Protein AF-F8NRX6-F1 (afdb_monomer)

Mean predicted aligned error: 10.48 Å

Sequence (76 aa):
MEATQALDCLGSLTKARHRLTKAGSNILSDFMKHESAYPTRQEKMELLEAVRALSGCEEFTLDKLNTWFSRHRTLP

Foldseek 3Di:
DDDDPDDDDPDDPPPPPLPQDPVLVVLLVVCCVPPHLDDDPVVLVVSLVVSCVDPSRVPPDSVNSVVSSVVPPPDD

Radius of gyration: 16.71 Å; Cα contacts (8 Å, |Δi|>4): 39; chains: 1; bounding box: 36×19×61 Å

Organism: Serpula lacrymans var. lacrymans (strain S7.9) (NCBI:txid578457)

Structure (mmCIF, N/CA/C/O backbone):
data_AF-F8NRX6-F1
#
_entry.id   AF-F8NRX6-F1
#
loop_
_atom_site.group_PDB
_atom_site.id
_atom_site.type_symbol
_atom_site.label_atom_id
_atom_site.label_alt_id
_atom_site.label_comp_id
_atom_site.label_asym_id
_atom_site.label_entity_id
_atom_site.label_seq_id
_atom_site.pdbx_PDB_ins_code
_atom_site.Cartn_x
_atom_site.Cartn_y
_atom_site.Cartn_z
_atom_site.occupancy
_atom_site.B_iso_or_equiv
_atom_site.auth_seq_id
_atom_site.auth_comp_id
_atom_site.auth_asym_id
_atom_site.auth_atom_id
_atom_site.pdbx_PDB_model_num
ATOM 1 N N . MET A 1 1 ? -19.354 6.063 41.566 1.00 46.53 1 MET A N 1
ATOM 2 C CA . MET A 1 1 ? -19.979 5.199 40.542 1.00 46.53 1 MET A CA 1
ATOM 3 C C . MET A 1 1 ? -20.117 6.061 39.304 1.00 46.53 1 MET A C 1
ATOM 5 O O . MET A 1 1 ? -21.105 6.768 39.169 1.00 46.53 1 MET A O 1
ATOM 9 N N . GLU A 1 2 ? -19.050 6.143 38.511 1.00 41.50 2 GLU A N 1
ATOM 10 C CA . GLU A 1 2 ? -19.003 7.034 37.350 1.00 41.50 2 GLU A CA 1
ATOM 11 C C . GLU A 1 2 ? -19.688 6.374 36.159 1.00 41.50 2 GLU A C 1
ATOM 13 O O . GLU A 1 2 ? -19.349 5.268 35.742 1.00 41.50 2 GLU A O 1
ATOM 18 N N . ALA A 1 3 ? -20.705 7.072 35.669 1.00 50.72 3 ALA A N 1
ATOM 19 C CA . ALA A 1 3 ? -21.421 6.778 34.452 1.00 50.72 3 ALA A CA 1
ATOM 20 C C . ALA A 1 3 ? -20.623 7.3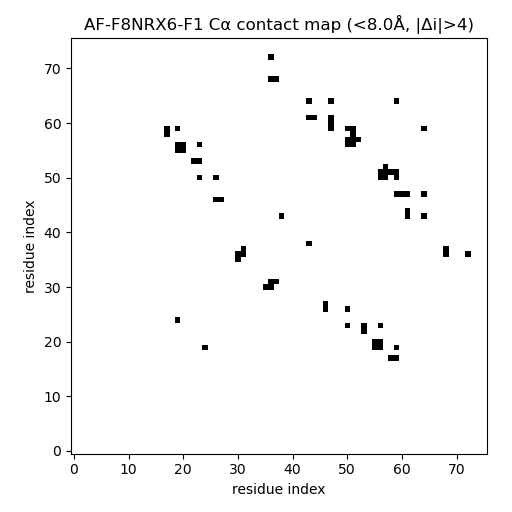23 33.260 1.00 50.72 3 ALA A C 1
ATOM 22 O O . ALA A 1 3 ? -20.540 8.533 33.075 1.00 50.72 3 ALA A O 1
ATOM 23 N N . THR A 1 4 ? -20.085 6.441 32.423 1.00 49.34 4 THR A N 1
ATOM 24 C CA . THR A 1 4 ? -19.598 6.786 31.077 1.00 49.34 4 THR A CA 1
ATOM 25 C C . THR A 1 4 ? -20.165 5.800 30.067 1.00 49.34 4 THR A C 1
ATOM 27 O O . THR A 1 4 ? -19.479 5.020 29.416 1.00 49.34 4 THR A O 1
ATOM 30 N N . GLN A 1 5 ? -21.489 5.848 29.956 1.00 51.44 5 GLN A N 1
ATOM 31 C CA . GLN A 1 5 ? -22.255 5.235 28.885 1.00 51.44 5 GLN A CA 1
ATOM 32 C C . GLN A 1 5 ? -22.614 6.352 27.893 1.00 51.44 5 GLN A C 1
ATOM 34 O O . GLN A 1 5 ? -23.697 6.913 27.987 1.00 51.44 5 GLN A O 1
ATOM 39 N N . ALA A 1 6 ? -21.667 6.742 27.027 1.00 47.53 6 ALA A N 1
ATOM 40 C CA . ALA A 1 6 ? -21.900 7.582 25.839 1.00 47.53 6 ALA A CA 1
ATOM 41 C C . ALA A 1 6 ? -20.614 7.763 24.998 1.00 47.53 6 ALA A C 1
ATOM 43 O O . ALA A 1 6 ? -19.877 8.729 25.167 1.00 47.53 6 ALA A O 1
ATOM 44 N N . LEU A 1 7 ? -20.371 6.844 24.067 1.00 44.88 7 LEU A N 1
ATOM 45 C CA . LEU A 1 7 ? -19.750 7.126 22.764 1.00 44.88 7 LEU A CA 1
ATOM 46 C C . LEU A 1 7 ? -20.546 6.270 21.769 1.00 44.88 7 LEU A C 1
ATOM 48 O O . LEU A 1 7 ? -20.277 5.088 21.593 1.00 44.88 7 LEU A O 1
ATOM 52 N N . ASP A 1 8 ? -21.727 6.699 21.335 1.00 48.25 8 ASP A N 1
ATOM 53 C CA . ASP A 1 8 ? -21.889 7.564 20.161 1.00 48.25 8 ASP A CA 1
ATOM 54 C C . ASP A 1 8 ? -20.774 7.369 19.126 1.00 48.25 8 ASP A C 1
ATOM 56 O O . ASP A 1 8 ? -19.687 7.923 19.259 1.00 48.25 8 ASP A O 1
ATOM 60 N N . CYS A 1 9 ? -21.045 6.535 18.120 1.00 38.19 9 CYS A N 1
ATOM 61 C CA . CYS A 1 9 ? -20.663 6.820 16.741 1.00 38.19 9 CYS A CA 1
ATOM 62 C C . CYS A 1 9 ? -21.390 5.859 15.794 1.00 38.19 9 CYS A C 1
ATOM 64 O O . CYS A 1 9 ? -21.001 4.710 15.582 1.00 38.19 9 CYS A O 1
ATOM 66 N N . LEU A 1 10 ? -22.448 6.390 15.188 1.00 47.91 10 LEU A N 1
ATOM 67 C CA . LEU A 1 10 ? -23.152 5.914 13.996 1.00 47.91 10 LEU A CA 1
ATOM 68 C C . LEU A 1 10 ? -22.222 5.829 12.759 1.00 47.91 10 LEU A C 1
ATOM 70 O O . LEU A 1 10 ? -22.421 6.510 11.756 1.00 47.91 10 LEU A O 1
ATOM 74 N N . GLY A 1 11 ? -21.172 5.010 12.812 1.00 41.00 11 GLY A N 1
ATOM 75 C CA . GLY A 1 11 ? -20.102 5.000 11.817 1.00 41.00 11 GLY A CA 1
ATOM 76 C C . GLY A 1 11 ? -20.108 3.791 10.885 1.00 41.00 11 GLY A C 1
ATOM 77 O O . GLY A 1 11 ? -19.327 2.871 11.076 1.00 41.00 11 GLY A O 1
ATOM 78 N N . SER A 1 12 ? -20.859 3.874 9.787 1.00 41.78 12 SER A N 1
ATOM 79 C CA . SER A 1 12 ? -20.533 3.195 8.517 1.00 41.78 12 SER A CA 1
ATOM 80 C C . SER A 1 12 ? -20.822 1.686 8.390 1.00 41.78 12 SER A C 1
ATOM 82 O O . SER A 1 12 ? -19.918 0.863 8.273 1.00 41.78 12 SER A O 1
ATOM 84 N N . LEU A 1 13 ? -22.095 1.341 8.155 1.00 44.25 13 LEU A N 1
ATOM 85 C CA . LEU A 1 13 ? -22.474 0.143 7.373 1.00 44.25 13 LEU A CA 1
ATOM 86 C C . LEU A 1 13 ? -22.092 0.246 5.880 1.00 44.25 13 LEU A C 1
ATOM 88 O O . LEU A 1 13 ? -22.340 -0.662 5.089 1.00 44.25 13 LEU A O 1
ATOM 92 N N . THR A 1 14 ? -21.447 1.332 5.460 1.00 46.47 14 THR A N 1
ATOM 93 C CA . THR A 1 14 ? -20.735 1.363 4.188 1.00 46.47 14 THR A CA 1
ATOM 94 C C . THR A 1 14 ? -19.396 0.691 4.422 1.00 46.47 14 THR A C 1
ATOM 96 O O . THR A 1 14 ? -18.567 1.304 5.087 1.00 46.47 14 THR A O 1
ATOM 99 N N . LYS A 1 15 ? -19.195 -0.536 3.904 1.00 46.78 15 LYS A N 1
ATOM 100 C CA . LYS A 1 15 ? -17.884 -1.201 3.717 1.00 46.78 15 LYS A CA 1
ATOM 101 C C . LYS A 1 15 ? -16.775 -0.157 3.787 1.00 46.78 15 LYS A C 1
ATOM 103 O O . LYS A 1 15 ? -16.533 0.528 2.787 1.00 46.78 15 LYS A O 1
ATOM 108 N N . ALA A 1 16 ? -16.180 0.042 4.964 1.00 47.44 16 ALA A N 1
ATOM 109 C CA . ALA A 1 16 ? -15.110 1.003 5.098 1.00 47.44 16 ALA A CA 1
ATOM 110 C C . ALA A 1 16 ? -14.039 0.451 4.169 1.00 47.44 16 ALA A C 1
ATOM 112 O O . ALA A 1 16 ? -13.477 -0.613 4.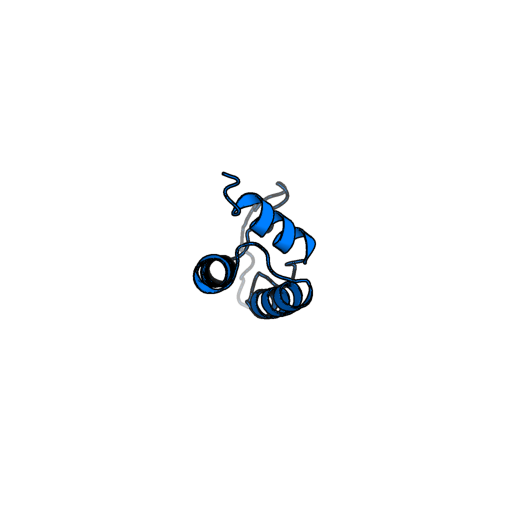425 1.00 47.44 16 ALA A O 1
ATOM 113 N N . ARG A 1 17 ? -13.847 1.074 2.996 1.00 55.12 17 ARG A N 1
ATOM 114 C CA . ARG A 1 17 ? -12.680 0.775 2.168 1.00 55.12 17 ARG A CA 1
ATOM 115 C C . ARG A 1 17 ? -11.545 0.930 3.158 1.00 55.12 17 ARG A C 1
ATOM 117 O O . ARG A 1 17 ? -11.386 2.052 3.623 1.00 55.12 17 ARG A O 1
ATOM 124 N N . HIS A 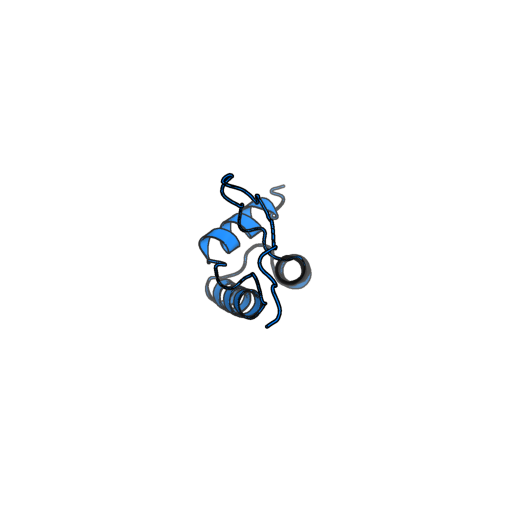1 18 ? -10.878 -0.158 3.550 1.00 59.31 18 HIS A N 1
ATOM 125 C CA . HIS A 1 18 ? -9.743 -0.099 4.466 1.00 59.31 18 HIS A CA 1
ATOM 126 C C . HIS A 1 18 ? -8.741 0.837 3.814 1.00 59.31 18 HIS A C 1
ATOM 128 O O . HIS A 1 18 ? -8.023 0.460 2.885 1.00 59.31 18 HIS A O 1
ATOM 134 N N . ARG A 1 19 ? -8.832 2.111 4.189 1.00 66.25 19 ARG A N 1
ATOM 135 C CA . ARG A 1 19 ? -8.025 3.168 3.628 1.00 66.25 19 ARG A CA 1
ATOM 136 C C . ARG A 1 19 ? -6.698 2.953 4.309 1.00 66.25 19 ARG A C 1
ATOM 138 O O . ARG A 1 19 ? -6.612 3.054 5.527 1.00 66.25 19 ARG A O 1
ATOM 145 N N . LEU A 1 20 ? -5.709 2.581 3.506 1.00 77.88 20 LEU A N 1
ATOM 146 C CA . LEU A 1 20 ? -4.322 2.575 3.927 1.00 77.88 20 LEU A CA 1
ATOM 147 C C . LEU A 1 20 ? -4.058 3.877 4.693 1.00 77.88 20 LEU A C 1
ATOM 149 O O . LEU A 1 20 ? -4.435 4.955 4.216 1.00 77.88 20 LEU A O 1
ATOM 153 N N . THR A 1 21 ? -3.481 3.775 5.890 1.00 84.19 21 THR A N 1
ATOM 154 C CA . THR A 1 21 ? -3.166 4.966 6.683 1.00 84.19 21 THR A CA 1
ATOM 155 C C . THR A 1 21 ? -2.224 5.871 5.894 1.00 84.19 21 THR A C 1
ATOM 157 O O . THR A 1 21 ? -1.494 5.420 5.007 1.00 84.19 21 THR A O 1
ATOM 160 N N . LYS A 1 22 ? -2.206 7.169 6.215 1.00 84.94 22 LYS A N 1
ATOM 161 C CA . LYS A 1 22 ? -1.295 8.115 5.553 1.00 84.94 22 LYS A CA 1
ATOM 162 C C . LYS A 1 22 ? 0.166 7.661 5.671 1.00 84.94 22 LYS A C 1
ATOM 164 O O . LYS A 1 22 ? 0.902 7.748 4.697 1.00 84.94 22 LYS A O 1
ATOM 169 N N . ALA A 1 23 ? 0.553 7.122 6.829 1.00 85.38 23 ALA A N 1
ATOM 170 C CA . ALA A 1 23 ? 1.883 6.565 7.059 1.00 85.38 23 ALA A CA 1
AT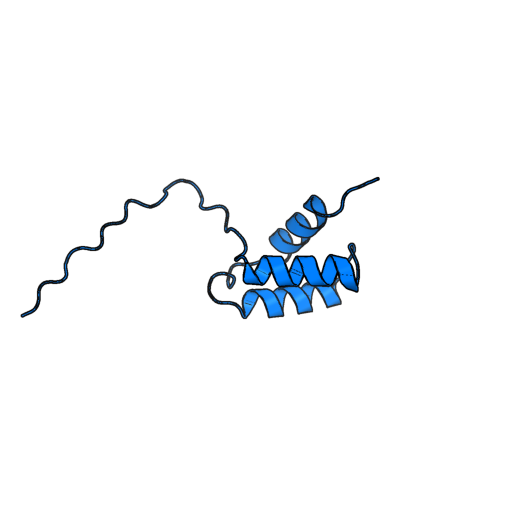OM 171 C C . ALA A 1 23 ? 2.174 5.376 6.130 1.00 85.38 23 ALA A C 1
ATOM 173 O O . ALA A 1 23 ? 3.182 5.390 5.431 1.00 85.38 23 ALA A O 1
ATOM 174 N N . GLY A 1 24 ? 1.256 4.407 6.031 1.00 87.88 24 GLY A N 1
ATOM 175 C CA . GLY A 1 24 ? 1.420 3.277 5.115 1.00 87.88 24 GLY A CA 1
ATOM 176 C C . GLY A 1 24 ? 1.486 3.724 3.653 1.00 87.88 24 GLY A C 1
ATOM 177 O O . GLY A 1 24 ? 2.326 3.252 2.896 1.00 87.88 24 GLY A O 1
ATOM 178 N N . SER A 1 25 ? 0.659 4.695 3.260 1.00 87.50 25 SER A N 1
ATOM 179 C CA . SER A 1 25 ? 0.689 5.251 1.905 1.00 87.50 25 SER A CA 1
ATOM 180 C C . SER A 1 25 ? 1.988 5.990 1.603 1.00 87.50 25 SER A C 1
ATOM 182 O O . SER A 1 25 ? 2.441 5.947 0.462 1.00 87.50 25 SER A O 1
ATOM 184 N N . ASN A 1 26 ? 2.583 6.655 2.594 1.00 89.38 26 ASN A N 1
ATOM 185 C CA . ASN A 1 26 ? 3.877 7.303 2.433 1.00 89.38 26 ASN A CA 1
ATOM 186 C C . ASN A 1 26 ? 4.980 6.270 2.198 1.00 89.38 26 ASN A C 1
ATOM 188 O O . ASN A 1 26 ? 5.748 6.468 1.270 1.00 89.38 26 ASN A O 1
ATOM 192 N N . ILE A 1 27 ? 5.006 5.157 2.944 1.00 90.44 27 ILE A N 1
ATOM 193 C CA . ILE A 1 27 ? 5.988 4.072 2.738 1.00 90.44 27 ILE A CA 1
ATOM 194 C C . ILE A 1 27 ? 5.912 3.538 1.304 1.00 90.44 27 ILE A C 1
ATOM 196 O O . ILE A 1 27 ? 6.925 3.443 0.618 1.00 90.44 27 ILE A O 1
ATOM 200 N N . LEU A 1 28 ? 4.704 3.235 0.818 1.00 89.81 28 LEU A N 1
ATOM 201 C CA . LEU A 1 28 ? 4.535 2.717 -0.544 1.00 89.81 28 LEU A CA 1
ATOM 202 C C . LEU A 1 28 ? 4.898 3.754 -1.615 1.00 89.81 28 LEU A C 1
ATOM 204 O O . LEU A 1 28 ? 5.453 3.406 -2.655 1.00 89.81 28 LEU A O 1
ATOM 208 N N . SER A 1 29 ? 4.572 5.027 -1.374 1.00 89.62 29 SER A N 1
ATOM 209 C CA . SER A 1 29 ? 4.897 6.121 -2.294 1.00 89.62 29 SER A CA 1
ATOM 210 C C . SER A 1 29 ? 6.394 6.404 -2.349 1.00 89.62 29 SER A C 1
ATOM 212 O O . SER A 1 29 ? 6.913 6.672 -3.427 1.00 89.62 29 SER A O 1
ATOM 214 N N . ASP A 1 30 ? 7.071 6.331 -1.208 1.00 90.44 30 ASP A N 1
ATOM 215 C CA . ASP A 1 30 ? 8.514 6.497 -1.087 1.00 90.44 30 ASP A CA 1
ATOM 216 C C . ASP A 1 30 ? 9.248 5.389 -1.848 1.00 90.44 30 ASP A C 1
ATOM 218 O O . ASP A 1 30 ? 10.010 5.677 -2.770 1.00 90.44 30 ASP A O 1
ATOM 222 N N . PHE A 1 31 ? 8.874 4.129 -1.599 1.00 90.62 31 PHE A N 1
ATOM 223 C CA . PHE A 1 31 ? 9.408 2.981 -2.330 1.00 90.62 31 PHE A CA 1
ATOM 224 C C . PHE A 1 31 ? 9.209 3.113 -3.846 1.00 90.62 31 PHE A C 1
ATOM 226 O O . PHE A 1 31 ? 10.133 2.907 -4.624 1.00 90.62 31 PHE A O 1
ATOM 233 N N . MET A 1 32 ? 8.014 3.510 -4.296 1.00 88.19 32 MET A N 1
ATOM 234 C CA . MET A 1 32 ? 7.745 3.684 -5.728 1.00 88.19 32 MET A CA 1
ATOM 235 C C . MET A 1 32 ? 8.616 4.776 -6.375 1.00 88.19 32 MET A C 1
ATOM 237 O O . MET A 1 32 ? 8.925 4.672 -7.561 1.00 88.19 32 MET A O 1
ATOM 241 N N . LYS A 1 33 ? 8.981 5.826 -5.629 1.00 86.44 33 LYS A N 1
ATOM 242 C CA . LYS A 1 33 ? 9.804 6.940 -6.126 1.00 86.44 33 LYS A CA 1
ATO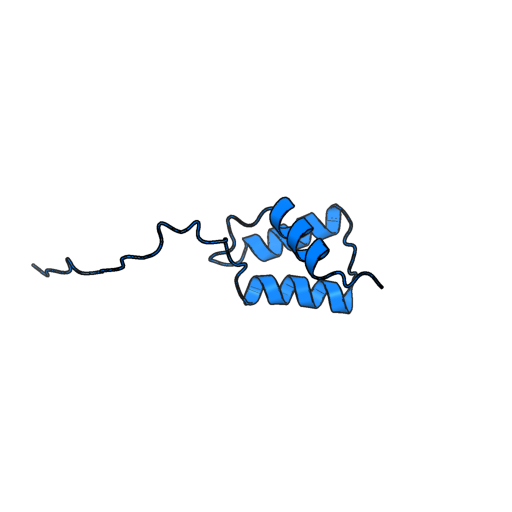M 243 C C . LYS A 1 33 ? 11.297 6.628 -6.120 1.00 86.44 33 LYS A C 1
ATOM 245 O O . LYS A 1 33 ? 11.998 7.113 -7.003 1.00 86.44 33 LYS A O 1
ATOM 250 N N . HIS A 1 34 ? 11.766 5.890 -5.118 1.00 86.44 34 HIS A N 1
ATOM 251 C CA . HIS A 1 34 ? 13.190 5.646 -4.891 1.00 86.44 34 HIS A CA 1
ATOM 252 C C . HIS A 1 34 ? 13.673 4.305 -5.451 1.00 86.44 34 HIS A C 1
ATOM 254 O O . HIS A 1 34 ? 14.780 4.246 -5.975 1.00 86.44 34 HIS A O 1
ATOM 260 N N . GLU A 1 35 ? 12.838 3.267 -5.389 1.00 88.81 35 GLU A N 1
ATOM 261 C CA . GLU A 1 35 ? 13.207 1.892 -5.735 1.00 88.81 35 GLU A CA 1
ATOM 262 C C . GLU A 1 35 ? 12.577 1.482 -7.075 1.00 88.81 35 GLU A C 1
ATOM 264 O O . GLU A 1 35 ? 13.249 1.431 -8.106 1.00 88.81 35 GLU A O 1
ATOM 269 N N . SER A 1 36 ? 11.270 1.186 -7.091 1.00 83.94 36 SER A N 1
ATOM 270 C CA . SER A 1 36 ? 10.585 0.685 -8.288 1.00 83.94 36 SER A CA 1
ATOM 271 C C . SER A 1 36 ? 9.059 0.774 -8.208 1.00 83.94 36 SER A C 1
ATOM 273 O O . SER A 1 36 ? 8.434 0.488 -7.185 1.00 83.94 36 SER A O 1
ATOM 275 N N . ALA A 1 37 ? 8.421 1.062 -9.347 1.00 84.19 37 ALA A N 1
ATOM 276 C CA . ALA A 1 37 ? 6.970 0.934 -9.519 1.00 84.19 37 ALA A CA 1
ATOM 277 C C . ALA A 1 37 ? 6.497 -0.528 -9.670 1.00 84.19 37 ALA A C 1
ATOM 279 O O . ALA A 1 37 ? 5.294 -0.802 -9.606 1.00 84.19 37 ALA A O 1
ATOM 280 N N . TYR A 1 38 ? 7.430 -1.466 -9.857 1.00 87.31 38 TYR A N 1
ATOM 281 C CA . TYR A 1 38 ? 7.181 -2.892 -10.056 1.00 87.31 38 TYR A CA 1
ATOM 282 C C . TYR A 1 38 ? 7.973 -3.727 -9.038 1.00 87.31 38 TYR A C 1
ATOM 284 O O . TYR A 1 38 ? 8.928 -4.402 -9.423 1.00 87.31 38 TYR A O 1
ATOM 292 N N . PRO A 1 39 ? 7.590 -3.709 -7.748 1.00 87.25 39 PRO A N 1
ATOM 293 C CA . PRO A 1 39 ? 8.275 -4.507 -6.740 1.00 87.25 39 PRO A CA 1
ATOM 294 C C . PRO A 1 39 ? 8.168 -6.005 -7.050 1.00 87.25 39 PRO A C 1
ATOM 296 O O . PRO A 1 39 ? 7.116 -6.514 -7.468 1.00 87.25 39 PRO A O 1
ATOM 299 N N . THR A 1 40 ? 9.253 -6.726 -6.803 1.00 91.06 40 THR A N 1
ATOM 300 C CA . THR A 1 40 ? 9.316 -8.185 -6.815 1.00 91.06 40 THR A CA 1
ATOM 301 C C . THR A 1 40 ? 8.471 -8.777 -5.689 1.00 91.06 40 THR A C 1
ATOM 303 O O . THR A 1 40 ? 7.950 -8.093 -4.805 1.00 91.06 40 THR A O 1
ATOM 306 N N . ARG A 1 41 ? 8.299 -10.103 -5.707 1.00 89.56 41 ARG A N 1
ATOM 307 C CA . ARG A 1 41 ? 7.563 -10.806 -4.649 1.00 89.56 41 ARG A CA 1
ATOM 308 C C . ARG A 1 41 ? 8.200 -10.603 -3.269 1.00 89.56 41 ARG A C 1
ATOM 310 O O . ARG A 1 41 ? 7.453 -10.535 -2.299 1.00 89.56 41 ARG A O 1
ATOM 317 N N . GLN A 1 42 ? 9.527 -10.523 -3.200 1.00 90.38 42 GLN A N 1
ATOM 318 C CA . GLN A 1 42 ? 10.257 -10.323 -1.951 1.00 90.38 42 GLN A CA 1
ATOM 319 C C . GLN A 1 42 ? 10.025 -8.911 -1.406 1.00 90.38 42 GLN A C 1
ATOM 321 O O . GLN A 1 42 ? 9.483 -8.781 -0.312 1.00 90.38 42 GLN A O 1
ATOM 326 N N . GLU A 1 43 ? 10.253 -7.881 -2.224 1.00 91.00 43 GLU A N 1
ATOM 327 C CA . GLU A 1 43 ? 10.025 -6.477 -1.841 1.00 91.00 43 GLU A CA 1
ATOM 328 C C . GLU A 1 43 ? 8.568 -6.231 -1.420 1.00 91.00 43 GLU A C 1
ATOM 330 O O . GLU A 1 43 ? 8.283 -5.508 -0.468 1.00 91.00 43 GLU A O 1
ATOM 335 N N . LYS A 1 44 ? 7.604 -6.891 -2.0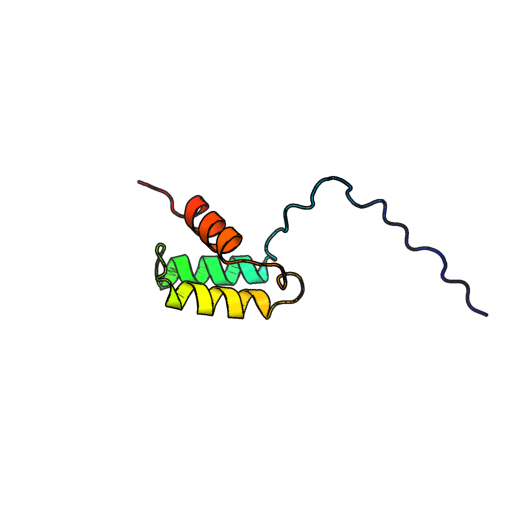79 1.00 91.19 44 LYS A N 1
ATOM 336 C CA . LYS A 1 44 ? 6.191 -6.834 -1.674 1.00 91.19 44 LYS A CA 1
ATOM 337 C C . LYS A 1 44 ? 5.950 -7.382 -0.271 1.00 91.19 44 LYS A C 1
ATOM 339 O O . LYS A 1 44 ? 5.067 -6.876 0.417 1.00 91.19 44 LYS A O 1
ATOM 344 N N . MET A 1 45 ? 6.659 -8.435 0.131 1.00 92.69 45 MET A N 1
ATOM 345 C CA . MET A 1 45 ? 6.527 -8.983 1.480 1.00 92.69 45 MET A CA 1
ATOM 346 C C . MET A 1 45 ? 7.146 -8.049 2.516 1.00 92.69 45 MET A C 1
ATOM 348 O O . MET A 1 45 ? 6.503 -7.794 3.529 1.00 92.69 45 MET A O 1
ATOM 352 N N . GLU A 1 46 ? 8.307 -7.467 2.222 1.00 92.44 46 GLU A N 1
ATOM 353 C CA . GLU A 1 46 ? 8.968 -6.492 3.098 1.00 92.44 46 GLU A CA 1
ATOM 354 C C . GLU A 1 46 ? 8.109 -5.232 3.290 1.00 92.44 46 GLU A C 1
ATOM 356 O O . GLU A 1 46 ? 7.851 -4.809 4.417 1.00 92.44 46 GLU A O 1
ATOM 361 N N . LEU A 1 47 ? 7.549 -4.688 2.204 1.00 91.44 47 LEU A N 1
ATOM 362 C CA . LEU A 1 47 ? 6.617 -3.558 2.264 1.00 91.44 47 LEU A CA 1
ATOM 363 C C . LEU A 1 47 ? 5.337 -3.899 3.025 1.00 91.44 47 LEU A C 1
ATOM 365 O O . LEU A 1 47 ? 4.812 -3.067 3.763 1.00 91.44 47 LEU A O 1
ATOM 36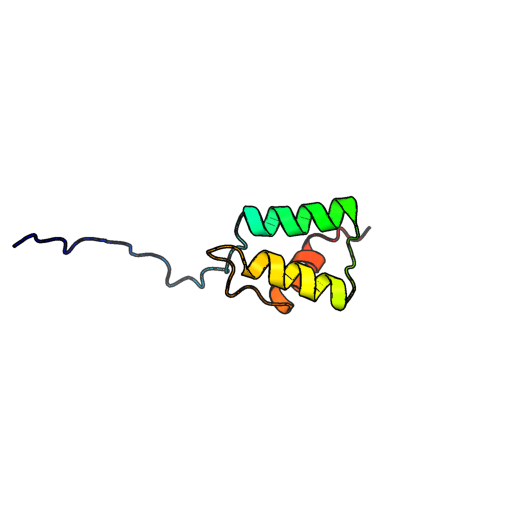9 N N . LEU A 1 48 ? 4.804 -5.108 2.840 1.00 91.25 48 LEU A N 1
ATOM 370 C CA . LEU A 1 48 ? 3.615 -5.544 3.560 1.00 91.25 48 LEU A CA 1
ATOM 371 C C . LEU A 1 48 ? 3.882 -5.632 5.060 1.00 91.25 48 LEU A C 1
ATOM 373 O O . LEU A 1 48 ? 3.033 -5.207 5.837 1.00 91.25 48 LEU A O 1
ATOM 377 N N . GLU A 1 49 ? 5.024 -6.185 5.457 1.00 91.69 49 GLU A N 1
ATOM 378 C CA . GLU A 1 49 ? 5.424 -6.288 6.857 1.00 91.69 49 GLU A CA 1
ATOM 379 C C . GLU A 1 49 ? 5.599 -4.897 7.477 1.00 91.69 49 GLU A C 1
ATOM 381 O O . GLU A 1 49 ? 4.984 -4.606 8.503 1.00 91.69 49 GLU A O 1
ATOM 386 N N . ALA A 1 50 ? 6.304 -3.994 6.787 1.00 90.50 50 ALA A N 1
ATOM 387 C CA . ALA A 1 50 ? 6.476 -2.607 7.216 1.00 90.50 50 ALA A CA 1
ATOM 388 C C . ALA A 1 50 ? 5.138 -1.861 7.355 1.00 90.50 50 ALA A C 1
ATOM 390 O O . ALA A 1 50 ? 4.923 -1.120 8.313 1.00 90.50 50 ALA A O 1
ATOM 391 N N . VAL A 1 51 ? 4.204 -2.071 6.422 1.00 89.94 51 VAL A N 1
ATOM 392 C CA . VAL A 1 51 ? 2.871 -1.459 6.481 1.00 89.94 51 VAL A CA 1
ATOM 393 C C . VAL A 1 51 ? 2.024 -2.078 7.593 1.00 89.94 51 VAL A C 1
ATOM 395 O O . VAL A 1 51 ? 1.329 -1.342 8.286 1.00 89.94 51 VAL A O 1
ATOM 398 N N . ARG A 1 52 ? 2.079 -3.399 7.794 1.00 90.25 52 ARG A N 1
ATOM 399 C CA . ARG A 1 52 ? 1.338 -4.100 8.858 1.00 90.25 52 ARG A CA 1
ATOM 400 C C . ARG A 1 52 ? 1.832 -3.760 10.256 1.00 90.25 52 ARG A C 1
ATOM 402 O O . ARG A 1 52 ? 1.039 -3.815 11.187 1.00 90.25 52 ARG A O 1
ATOM 409 N N . ALA A 1 53 ? 3.103 -3.391 10.394 1.00 88.56 53 ALA A N 1
ATOM 410 C CA . ALA A 1 53 ? 3.661 -2.906 11.651 1.00 88.56 53 ALA A CA 1
ATOM 411 C C . ALA A 1 53 ? 3.043 -1.567 12.110 1.00 88.56 53 ALA A C 1
ATOM 413 O O . ALA A 1 53 ? 3.189 -1.190 13.271 1.00 88.56 53 ALA A O 1
ATOM 414 N N . LEU A 1 54 ? 2.341 -0.840 11.229 1.00 85.75 54 LEU A N 1
ATOM 415 C CA . LEU A 1 54 ? 1.651 0.403 11.573 1.00 85.75 54 LEU A CA 1
ATOM 416 C C . LEU A 1 54 ? 0.253 0.135 12.155 1.00 85.75 54 LEU A C 1
ATOM 418 O O . LEU A 1 54 ? -0.548 -0.590 11.560 1.00 85.75 54 LEU A O 1
ATOM 422 N N . SER A 1 55 ? -0.094 0.813 13.255 1.00 81.25 55 SER A N 1
ATOM 423 C CA . SER A 1 55 ? -1.448 0.759 13.82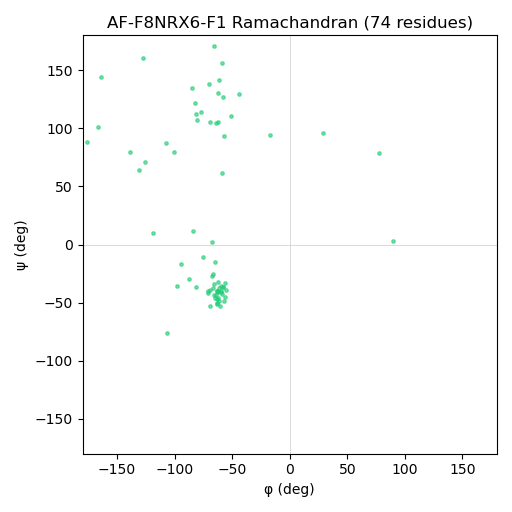8 1.00 81.25 55 SER A CA 1
ATOM 424 C C . SER A 1 55 ? -2.504 1.212 12.814 1.00 81.25 55 SER A C 1
ATOM 426 O O . SER A 1 55 ? -2.400 2.299 12.238 1.00 81.25 55 SER A O 1
ATOM 428 N N . GLY A 1 56 ? -3.534 0.386 12.598 1.00 81.50 56 GLY A N 1
ATOM 429 C CA . GLY A 1 56 ? -4.598 0.656 11.622 1.00 81.50 56 GLY A CA 1
ATOM 430 C C . GLY A 1 56 ? -4.324 0.119 10.211 1.00 81.50 56 GLY A C 1
ATOM 431 O O . GLY A 1 56 ? -5.142 0.317 9.311 1.00 81.50 56 GLY A O 1
ATOM 432 N N . CYS A 1 57 ? -3.200 -0.576 10.010 1.00 83.19 57 CYS A N 1
ATOM 433 C CA . CYS A 1 57 ? -2.843 -1.262 8.766 1.00 83.19 57 CYS A CA 1
ATOM 434 C C . CYS A 1 57 ? -2.669 -2.782 8.938 1.00 83.19 57 CYS A C 1
ATOM 436 O O . CYS A 1 57 ? -2.229 -3.451 8.004 1.00 83.19 57 CYS A O 1
ATOM 438 N N . GLU A 1 58 ? -3.038 -3.352 10.085 1.00 84.69 58 GLU A N 1
ATOM 439 C CA . GLU A 1 58 ? -2.859 -4.784 10.382 1.00 84.69 58 GLU A CA 1
ATOM 440 C C . GLU A 1 58 ? -3.568 -5.687 9.353 1.00 84.69 58 GLU A C 1
ATOM 442 O O . GLU A 1 58 ? -3.037 -6.705 8.909 1.00 84.69 58 GLU A O 1
ATOM 447 N N . GLU A 1 59 ? -4.738 -5.256 8.875 1.00 83.44 59 GLU A N 1
ATOM 448 C CA . GLU A 1 59 ? -5.533 -5.952 7.856 1.00 83.44 59 GLU A CA 1
ATOM 449 C C . GLU A 1 59 ? -5.100 -5.638 6.413 1.00 83.44 59 GLU A C 1
ATOM 451 O O . GLU A 1 59 ? -5.825 -5.915 5.442 1.00 83.44 59 GLU A O 1
ATOM 456 N N . PHE A 1 60 ? -3.946 -4.996 6.224 1.00 86.44 60 PHE A N 1
ATOM 457 C CA . PHE A 1 60 ? -3.394 -4.790 4.895 1.00 86.44 60 PHE A CA 1
ATOM 458 C C . PHE A 1 60 ? -2.919 -6.132 4.321 1.00 86.44 60 PHE A C 1
ATOM 460 O O . PHE A 1 60 ? -2.369 -6.985 5.021 1.00 86.44 60 PHE A O 1
ATOM 467 N N . THR A 1 61 ? -3.183 -6.371 3.039 1.00 90.06 61 THR A N 1
ATOM 468 C CA . THR A 1 61 ? -2.896 -7.649 2.372 1.00 90.06 61 THR A CA 1
ATOM 469 C C . THR A 1 61 ? -2.087 -7.419 1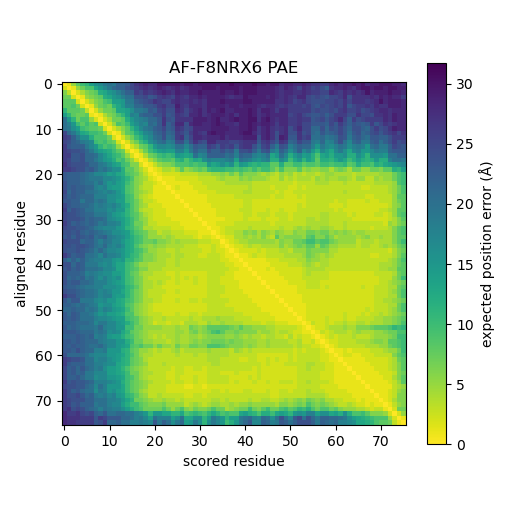.105 1.00 90.06 61 THR A C 1
ATOM 471 O O . THR A 1 61 ? -2.106 -6.326 0.539 1.00 90.06 61 THR A O 1
ATOM 474 N N . LEU A 1 62 ? -1.418 -8.471 0.621 1.00 89.00 62 LEU A N 1
ATOM 475 C CA . LEU A 1 62 ? -0.715 -8.434 -0.667 1.00 89.00 62 LEU A CA 1
ATOM 476 C C . LEU A 1 62 ? -1.638 -8.044 -1.825 1.00 89.00 62 LEU A C 1
ATOM 478 O O . LEU A 1 62 ? -1.201 -7.380 -2.757 1.00 89.00 62 LEU A O 1
ATOM 482 N N . ASP A 1 63 ? -2.911 -8.430 -1.771 1.00 88.69 63 ASP A N 1
ATOM 483 C CA . ASP A 1 63 ? -3.899 -8.047 -2.780 1.00 88.69 63 ASP A CA 1
ATOM 484 C C . ASP A 1 63 ? -4.153 -6.529 -2.785 1.00 88.69 63 ASP A C 1
ATOM 486 O O . ASP A 1 63 ? -4.084 -5.877 -3.832 1.00 88.69 63 ASP A O 1
ATOM 490 N N . LYS A 1 64 ? -4.331 -5.936 -1.595 1.00 87.31 64 LYS A N 1
ATOM 491 C CA . LYS A 1 64 ? -4.461 -4.480 -1.429 1.00 87.31 64 LYS A CA 1
ATOM 492 C C . LYS A 1 64 ? -3.186 -3.755 -1.871 1.00 87.31 64 LYS A C 1
ATOM 494 O O . LYS A 1 64 ? -3.287 -2.729 -2.539 1.00 87.31 64 LYS A O 1
ATOM 499 N N . LEU A 1 65 ? -2.011 -4.307 -1.558 1.00 89.12 65 LEU A N 1
ATOM 500 C CA . LEU A 1 65 ? -0.708 -3.801 -1.997 1.00 89.12 65 LEU A CA 1
ATOM 501 C C . LEU A 1 65 ? -0.597 -3.815 -3.531 1.00 89.12 65 LEU A C 1
ATOM 503 O O . LEU A 1 65 ? -0.351 -2.779 -4.142 1.00 89.12 65 LEU A O 1
ATOM 507 N N . ASN A 1 66 ? -0.859 -4.959 -4.171 1.00 89.44 66 ASN A N 1
ATOM 508 C CA . ASN A 1 66 ? -0.843 -5.098 -5.630 1.00 89.44 66 ASN A CA 1
ATOM 509 C C . ASN A 1 66 ? -1.836 -4.149 -6.303 1.00 89.44 66 ASN A C 1
ATOM 511 O O . ASN A 1 66 ? -1.496 -3.513 -7.299 1.00 89.44 66 ASN A O 1
ATOM 515 N N . THR A 1 67 ? -3.045 -4.024 -5.755 1.00 88.12 67 THR A N 1
ATOM 516 C CA . THR A 1 67 ? -4.058 -3.081 -6.240 1.00 88.12 67 THR A CA 1
ATOM 517 C C . THR A 1 67 ? -3.581 -1.635 -6.100 1.00 88.12 67 THR A C 1
ATOM 519 O O . THR A 1 67 ? -3.800 -0.831 -7.004 1.00 88.12 67 THR A O 1
ATOM 522 N N . TRP A 1 68 ? -2.910 -1.291 -4.997 1.00 88.56 68 TRP A N 1
ATOM 523 C CA . TRP A 1 68 ? -2.356 0.043 -4.773 1.00 88.56 68 TRP A CA 1
ATOM 524 C C . TRP A 1 68 ? -1.279 0.381 -5.809 1.00 88.56 68 TRP A C 1
ATOM 526 O O . TRP A 1 68 ? -1.417 1.393 -6.498 1.00 88.56 68 TRP A O 1
ATOM 536 N N . PHE A 1 69 ? -0.291 -0.502 -6.001 1.00 88.19 69 PHE A N 1
ATOM 537 C CA . PHE A 1 69 ? 0.743 -0.352 -7.034 1.00 88.19 69 PHE A CA 1
ATOM 538 C C . PHE A 1 69 ? 0.131 -0.303 -8.432 1.00 88.19 69 PHE A C 1
ATOM 540 O O . PHE A 1 69 ? 0.510 0.528 -9.247 1.00 88.19 69 PHE A O 1
ATOM 547 N N . SER A 1 70 ? -0.882 -1.131 -8.695 1.00 86.81 70 SER A N 1
ATOM 548 C CA . SER A 1 70 ? -1.550 -1.171 -9.996 1.00 86.81 70 SER A CA 1
ATOM 549 C C . SER A 1 70 ? -2.322 0.100 -10.338 1.00 86.81 70 SER A C 1
ATOM 551 O O . SER A 1 70 ? -2.526 0.365 -11.519 1.00 86.81 70 SER A O 1
ATOM 553 N N . ARG A 1 71 ? -2.761 0.856 -9.326 1.00 85.00 71 ARG A N 1
ATOM 554 C CA . ARG A 1 71 ? -3.442 2.150 -9.478 1.00 85.00 71 ARG A CA 1
ATOM 555 C C . ARG A 1 71 ? -2.477 3.332 -9.545 1.00 85.00 71 ARG A C 1
ATOM 557 O O . ARG A 1 71 ? -2.830 4.337 -10.144 1.00 85.00 71 ARG A O 1
ATOM 564 N N . HIS A 1 72 ? -1.317 3.223 -8.899 1.00 82.19 72 HIS A N 1
ATOM 565 C CA . HIS A 1 72 ? -0.312 4.291 -8.842 1.00 82.19 72 HIS A CA 1
ATOM 566 C C . HIS A 1 72 ? 0.764 4.168 -9.919 1.00 82.19 72 HIS A C 1
ATOM 568 O O . HIS A 1 72 ? 1.436 5.152 -10.209 1.00 82.19 72 HIS A O 1
ATOM 574 N N . ARG A 1 73 ? 0.905 3.000 -10.557 1.00 81.19 73 ARG A N 1
ATOM 575 C CA . ARG A 1 73 ? 1.604 2.905 -11.836 1.00 81.19 73 ARG A CA 1
ATOM 576 C C . ARG A 1 73 ? 0.794 3.706 -12.857 1.00 81.19 73 ARG A C 1
ATOM 578 O O . ARG A 1 73 ? -0.275 3.290 -13.301 1.00 81.19 73 ARG A O 1
ATOM 585 N N . THR A 1 74 ? 1.272 4.889 -13.200 1.00 65.06 74 THR A N 1
ATOM 586 C CA . THR A 1 74 ? 0.811 5.570 -14.403 1.00 65.06 74 THR A CA 1
ATOM 587 C C . THR A 1 74 ? 1.359 4.747 -15.564 1.00 65.06 74 THR A C 1
ATOM 589 O O . THR A 1 74 ? 2.569 4.717 -15.781 1.00 65.06 74 THR A O 1
ATOM 592 N N . LEU A 1 75 ? 0.498 3.978 -16.235 1.00 52.62 75 LEU A N 1
ATOM 593 C CA . LEU A 1 75 ? 0.859 3.413 -17.533 1.00 52.62 75 LEU A CA 1
ATOM 594 C C . LEU A 1 75 ? 1.109 4.603 -18.480 1.00 52.62 75 LEU A C 1
ATOM 596 O O . LEU A 1 75 ? 0.276 5.515 -18.472 1.00 52.62 75 LEU A O 1
ATOM 600 N N . PRO A 1 76 ? 2.237 4.646 -19.211 1.00 47.22 76 PRO A N 1
ATOM 601 C CA . PRO A 1 76 ? 2.388 5.579 -20.321 1.00 47.22 76 PRO A CA 1
ATOM 602 C C . PRO A 1 76 ? 1.316 5.342 -21.393 1.00 47.22 76 PRO A C 1
ATOM 604 O O . PRO A 1 76 ? 0.826 4.191 -21.505 1.00 47.22 76 PRO A O 1
#

Nearest PDB structures (foldseek):
  2hi3-assembly1_A  TM=7.642E-01  e=1.670E+00  Mus musculus

Solvent-accessible surface area (backbone atoms only — not comparable to full-atom values): 4919 Å² total; per-residue (Å²): 136,87,86,83,89,81,77,87,74,96,76,62,95,57,80,70,72,84,62,70,41,70,69,44,49,47,54,57,51,49,41,39,74,76,75,42,70,72,66,51,76,66,57,48,50,55,51,47,51,61,33,35,72,38,91,82,22,63,88,63,45,72,66,58,49,51,50,48,42,64,69,67,47,76,77,130

pLDDT: mean 76.48, std 18.1, range [38.19, 92.69]

Secondary structure (DSSP, 8-state):
------------SS-------HHHHHHHHHHHHHT-SS--HHHHHHHHHHHHTSTT-TT--HHHHHHHHHHHS---